Protein AF-A0A2J6X3W1-F1 (afdb_monomer_lite)

pLDDT: mean 94.24, std 6.62, range [60.34, 98.75]

Structure (mmCIF, N/CA/C/O backbone):
data_AF-A0A2J6X3W1-F1
#
_entry.id   AF-A0A2J6X3W1-F1
#
loop_
_atom_site.group_PDB
_atom_site.id
_atom_site.type_symbol
_atom_site.label_atom_id
_atom_site.label_alt_id
_atom_site.label_comp_id
_atom_site.label_asym_id
_atom_site.label_entity_id
_atom_site.label_seq_id
_atom_site.pdbx_PDB_ins_code
_atom_site.Cartn_x
_atom_site.Cartn_y
_atom_site.Cartn_z
_atom_site.occupancy
_atom_site.B_iso_or_equiv
_atom_site.auth_seq_id
_atom_site.auth_comp_id
_atom_site.auth_asym_id
_atom_site.auth_atom_id
_atom_site.pdbx_PDB_model_num
ATOM 1 N N . MET A 1 1 ? -9.589 5.765 16.238 1.00 87.19 1 MET A N 1
ATOM 2 C CA . MET A 1 1 ? -8.934 4.677 15.505 1.00 87.19 1 MET A CA 1
ATOM 3 C C . MET A 1 1 ? -8.425 5.234 14.204 1.00 87.19 1 MET A C 1
ATOM 5 O O . MET A 1 1 ? -9.210 5.425 13.286 1.00 87.19 1 MET A O 1
ATOM 9 N N . THR A 1 2 ? -7.133 5.531 14.174 1.00 95.38 2 THR A N 1
ATOM 10 C CA . THR A 1 2 ? -6.419 5.861 12.946 1.00 95.38 2 THR A CA 1
ATOM 11 C C . THR A 1 2 ? -5.649 4.638 12.467 1.00 95.38 2 THR A C 1
ATOM 13 O O . THR A 1 2 ? -4.970 3.983 13.264 1.00 95.38 2 THR A O 1
ATOM 16 N N . VAL A 1 3 ? -5.762 4.311 11.183 1.00 97.31 3 VAL A N 1
ATOM 17 C CA . VAL A 1 3 ? -5.059 3.187 10.564 1.00 97.31 3 VAL A CA 1
ATOM 18 C C . VAL A 1 3 ? -4.242 3.679 9.381 1.00 97.31 3 VAL A C 1
ATOM 20 O O . VAL A 1 3 ? -4.774 4.233 8.420 1.00 97.31 3 VAL A O 1
ATOM 23 N N . VAL A 1 4 ? -2.935 3.438 9.435 1.00 98.44 4 VAL A N 1
ATOM 24 C CA . VAL A 1 4 ? -1.996 3.798 8.370 1.00 98.44 4 VAL A CA 1
ATOM 25 C C . VAL A 1 4 ? -1.520 2.550 7.638 1.00 98.44 4 VAL A C 1
ATOM 27 O O . VAL A 1 4 ? -1.113 1.563 8.252 1.00 98.44 4 VAL A O 1
ATOM 30 N N . LEU A 1 5 ? -1.519 2.600 6.309 1.00 98.69 5 LEU A N 1
ATOM 31 C CA . LEU A 1 5 ? -0.899 1.572 5.478 1.00 98.69 5 LEU A CA 1
ATOM 32 C C . LEU A 1 5 ? 0.605 1.841 5.348 1.00 98.69 5 LEU A C 1
ATOM 34 O O . LEU A 1 5 ? 1.013 2.915 4.916 1.00 98.69 5 LEU A O 1
ATOM 38 N N . ALA A 1 6 ? 1.427 0.842 5.652 1.00 98.75 6 ALA A N 1
ATOM 39 C CA . ALA A 1 6 ? 2.849 0.804 5.338 1.00 98.75 6 ALA A CA 1
ATOM 40 C C . ALA A 1 6 ? 3.082 -0.210 4.211 1.00 98.75 6 ALA A C 1
ATOM 42 O O . ALA A 1 6 ? 2.959 -1.418 4.427 1.00 98.75 6 ALA A O 1
ATOM 43 N N . ALA A 1 7 ? 3.435 0.259 3.017 1.00 98.62 7 ALA A N 1
ATOM 44 C CA . ALA A 1 7 ? 3.563 -0.597 1.845 1.00 98.62 7 ALA A CA 1
ATOM 45 C C . ALA A 1 7 ? 4.948 -0.559 1.206 1.00 98.62 7 ALA A C 1
ATOM 47 O O . ALA A 1 7 ? 5.603 0.481 1.148 1.00 98.62 7 ALA A O 1
ATOM 48 N N . THR A 1 8 ? 5.386 -1.704 0.681 1.00 98.25 8 THR A N 1
ATOM 49 C CA . THR A 1 8 ? 6.498 -1.752 -0.275 1.00 98.25 8 THR A CA 1
ATOM 50 C C . THR A 1 8 ? 5.953 -1.774 -1.698 1.00 98.25 8 THR A C 1
ATOM 52 O O . THR A 1 8 ? 4.869 -2.308 -1.945 1.00 98.25 8 THR A O 1
ATOM 55 N N . HIS A 1 9 ? 6.696 -1.206 -2.646 1.00 97.12 9 HIS A N 1
ATOM 56 C CA . HIS A 1 9 ? 6.374 -1.340 -4.062 1.00 97.12 9 HIS A CA 1
ATOM 57 C C . HIS A 1 9 ? 7.628 -1.562 -4.914 1.00 97.12 9 HIS A C 1
ATOM 59 O O . HIS A 1 9 ? 8.551 -0.741 -4.928 1.00 97.12 9 HIS A O 1
ATOM 65 N N . HIS A 1 10 ? 7.625 -2.664 -5.663 1.00 95.25 10 HIS A N 1
ATOM 66 C CA . HIS A 1 10 ? 8.624 -3.017 -6.665 1.00 95.25 10 HIS A CA 1
ATOM 67 C C . HIS A 1 10 ? 7.913 -3.512 -7.926 1.00 95.25 10 HIS A C 1
ATOM 69 O O . HIS A 1 10 ? 7.351 -4.604 -7.926 1.00 95.25 10 HIS A O 1
ATOM 75 N N . ASP A 1 11 ? 7.942 -2.715 -8.990 1.00 95.25 11 ASP A N 1
ATOM 76 C CA . ASP A 1 11 ? 7.338 -3.068 -10.280 1.00 95.25 11 ASP A CA 1
ATOM 77 C C . ASP A 1 11 ? 8.146 -2.438 -11.423 1.00 95.25 11 ASP A C 1
ATOM 79 O O . ASP A 1 11 ? 7.768 -1.391 -11.956 1.00 95.25 11 ASP A O 1
ATOM 83 N N . PRO A 1 12 ? 9.317 -3.006 -11.762 1.00 95.62 12 PRO A N 1
ATOM 84 C CA . PRO A 1 12 ? 10.189 -2.439 -12.788 1.00 95.62 12 PRO A CA 1
ATOM 85 C C . PRO A 1 12 ? 9.568 -2.463 -14.187 1.00 95.62 12 PRO A C 1
ATOM 87 O O . PRO A 1 12 ? 9.877 -1.603 -15.005 1.00 95.62 12 PRO A O 1
ATOM 90 N N . ASP A 1 13 ? 8.660 -3.407 -14.438 1.00 95.88 13 ASP A N 1
ATOM 91 C CA . ASP A 1 13 ? 7.988 -3.577 -15.727 1.00 95.88 13 ASP A CA 1
ATOM 92 C C . ASP A 1 13 ? 6.690 -2.750 -15.843 1.00 95.88 13 ASP A C 1
ATOM 94 O O . ASP A 1 13 ? 6.048 -2.768 -16.892 1.00 95.88 13 ASP A O 1
ATOM 98 N N . GLY A 1 14 ? 6.248 -2.081 -14.771 1.00 95.50 14 GLY A N 1
ATOM 99 C CA . GLY A 1 14 ? 5.008 -1.295 -14.762 1.00 95.50 14 GLY A CA 1
ATOM 100 C C . GLY A 1 14 ? 3.732 -2.130 -14.931 1.00 95.50 14 GLY A C 1
ATOM 101 O O . GLY A 1 14 ? 2.691 -1.602 -15.328 1.00 95.50 14 GLY A O 1
ATOM 102 N N . ARG A 1 15 ? 3.781 -3.439 -14.651 1.00 94.81 15 ARG A N 1
ATOM 103 C CA . ARG A 1 15 ? 2.643 -4.360 -14.847 1.00 94.81 15 ARG A CA 1
ATOM 104 C C . ARG A 1 15 ? 1.478 -4.040 -13.920 1.00 94.81 15 ARG A C 1
ATOM 106 O O . ARG A 1 15 ? 0.328 -4.320 -14.259 1.00 94.81 15 ARG A O 1
ATOM 113 N N . LEU A 1 16 ? 1.778 -3.480 -12.755 1.00 94.62 16 LEU A N 1
ATOM 114 C CA . LEU A 1 16 ? 0.810 -3.146 -11.726 1.00 94.62 16 LEU A CA 1
ATOM 115 C C . LEU A 1 16 ? 0.189 -1.760 -11.928 1.00 94.62 16 LEU A C 1
ATOM 117 O O . LEU A 1 16 ? -0.872 -1.478 -11.369 1.00 94.62 16 LEU A O 1
ATOM 121 N N . TYR A 1 17 ? 0.822 -0.904 -12.735 1.00 96.62 17 TYR A N 1
ATOM 122 C CA . TYR A 1 17 ? 0.410 0.484 -12.941 1.00 96.62 17 TYR A CA 1
ATOM 123 C C . TYR A 1 17 ? -1.081 0.641 -13.301 1.00 96.62 17 TYR A C 1
ATOM 125 O O . TYR A 1 17 ? -1.758 1.436 -12.643 1.00 96.62 17 TYR A O 1
ATOM 133 N N . PRO A 1 18 ? -1.663 -0.133 -14.246 1.00 96.62 18 PRO A N 1
ATOM 134 C CA . PRO A 1 18 ? -3.078 0.018 -14.590 1.00 96.62 18 PRO A CA 1
ATOM 135 C C . PRO A 1 18 ? -4.032 -0.320 -13.437 1.00 96.62 18 PRO A C 1
ATOM 137 O O . PRO A 1 18 ? -5.089 0.297 -13.315 1.00 96.62 18 PRO A O 1
ATOM 140 N N . GLN A 1 19 ? -3.686 -1.310 -12.605 1.00 95.94 19 GLN A N 1
ATOM 141 C CA . GLN A 1 19 ? -4.469 -1.655 -11.417 1.00 95.94 19 GLN A CA 1
ATOM 142 C C . GLN A 1 19 ? -4.319 -0.575 -10.351 1.00 95.94 19 GLN A C 1
ATOM 144 O O . GLN A 1 19 ? -5.321 -0.114 -9.813 1.00 95.94 19 GLN A O 1
ATOM 149 N N . MET A 1 20 ? -3.088 -0.128 -10.098 1.00 96.50 20 MET A N 1
ATOM 150 C CA . MET A 1 20 ? -2.800 0.927 -9.135 1.00 96.50 20 MET A CA 1
ATOM 151 C C . MET A 1 20 ? -3.620 2.180 -9.445 1.00 96.50 20 MET A C 1
ATOM 153 O O . MET A 1 20 ? -4.422 2.584 -8.616 1.00 96.50 20 MET A O 1
ATOM 157 N N . VAL A 1 21 ? -3.521 2.749 -10.649 1.00 97.00 21 VAL A N 1
ATOM 158 C CA . VAL A 1 21 ? -4.252 3.984 -10.997 1.00 97.00 21 VAL A CA 1
ATOM 159 C C . VAL A 1 21 ? -5.769 3.831 -10.831 1.00 97.00 21 VAL A C 1
ATOM 161 O O . VAL A 1 21 ? -6.436 4.770 -10.400 1.00 97.00 21 VAL A O 1
ATOM 164 N N . ARG A 1 22 ? -6.317 2.652 -11.151 1.00 96.81 22 ARG A N 1
ATOM 165 C CA . ARG A 1 22 ? -7.753 2.368 -11.033 1.00 96.81 22 ARG A CA 1
ATOM 166 C C . ARG A 1 22 ? -8.211 2.224 -9.579 1.00 96.81 22 ARG A C 1
ATOM 168 O O . ARG A 1 22 ? -9.272 2.733 -9.239 1.00 96.81 22 ARG A O 1
ATOM 175 N N . VAL A 1 23 ? -7.454 1.503 -8.753 1.00 97.75 23 VAL A N 1
ATOM 176 C CA . VAL A 1 23 ? -7.902 1.034 -7.427 1.00 97.75 23 VAL A CA 1
ATOM 177 C C . VAL A 1 23 ? -7.416 1.937 -6.293 1.00 97.75 23 VAL A C 1
ATOM 179 O O . VAL A 1 23 ? -8.073 2.038 -5.260 1.00 97.75 23 VAL A O 1
ATOM 182 N N . PHE A 1 24 ? -6.291 2.632 -6.468 1.00 96.88 24 PHE A N 1
ATOM 183 C CA . PHE A 1 24 ? -5.681 3.447 -5.416 1.00 96.88 24 PHE A CA 1
ATOM 184 C C . PHE A 1 24 ? -6.617 4.519 -4.820 1.00 96.88 24 PHE A C 1
ATOM 186 O O . PHE A 1 24 ? -6.605 4.665 -3.600 1.00 96.88 24 PHE A O 1
ATOM 193 N N . PRO A 1 25 ? -7.484 5.214 -5.588 1.00 95.38 25 PRO A N 1
ATOM 194 C CA . PRO A 1 25 ? -8.455 6.141 -4.998 1.00 95.38 25 PRO A CA 1
ATOM 195 C C . PRO A 1 25 ? -9.423 5.470 -4.015 1.00 95.38 25 PRO A C 1
ATOM 197 O O . PRO A 1 25 ? -9.778 6.059 -2.999 1.00 95.38 25 PRO A O 1
ATOM 200 N N . THR A 1 26 ? -9.835 4.230 -4.291 1.00 94.75 26 THR A N 1
ATOM 201 C CA . THR A 1 26 ? -10.654 3.427 -3.373 1.00 94.75 26 THR A CA 1
ATOM 202 C C . THR A 1 26 ? -9.825 2.959 -2.182 1.00 94.75 26 THR A C 1
ATOM 204 O O . THR A 1 26 ? -10.288 3.038 -1.051 1.00 94.75 26 THR A O 1
ATOM 207 N N . LEU A 1 27 ? -8.574 2.546 -2.410 1.00 97.38 27 LEU A N 1
ATOM 208 C CA . LEU A 1 27 ? -7.646 2.173 -1.339 1.00 97.38 27 LEU A CA 1
ATOM 209 C C . LEU A 1 27 ? -7.473 3.303 -0.310 1.00 97.38 27 LEU A C 1
ATOM 211 O O . LEU A 1 27 ? -7.493 3.039 0.888 1.00 97.38 27 LEU A O 1
ATOM 215 N N . GLN A 1 28 ? -7.356 4.556 -0.761 1.00 97.00 28 GLN A N 1
ATOM 216 C CA . GLN A 1 28 ? -7.216 5.727 0.115 1.00 97.00 28 GLN A CA 1
ATOM 217 C C . GLN A 1 28 ? -8.408 5.942 1.054 1.00 97.00 28 GLN A C 1
ATOM 219 O O . GLN A 1 28 ? -8.248 6.578 2.086 1.00 97.00 28 GLN A O 1
ATOM 224 N N . GLN A 1 29 ? -9.587 5.402 0.742 1.00 96.25 29 GLN A N 1
ATOM 225 C CA . GLN A 1 29 ? -10.766 5.536 1.605 1.00 96.25 29 GLN A CA 1
ATOM 226 C C . GLN A 1 29 ? -10.690 4.647 2.854 1.00 96.25 29 GLN A C 1
ATOM 228 O O . GLN A 1 29 ? -11.438 4.870 3.801 1.00 96.25 29 GLN A O 1
ATOM 233 N N . TYR A 1 30 ? -9.803 3.646 2.862 1.00 97.69 30 TYR A N 1
ATOM 234 C CA . TYR A 1 30 ? -9.655 2.696 3.967 1.00 97.69 30 TYR A CA 1
ATOM 235 C C . TYR A 1 30 ? -8.622 3.107 5.016 1.00 97.69 30 TYR A C 1
ATOM 237 O O . TYR A 1 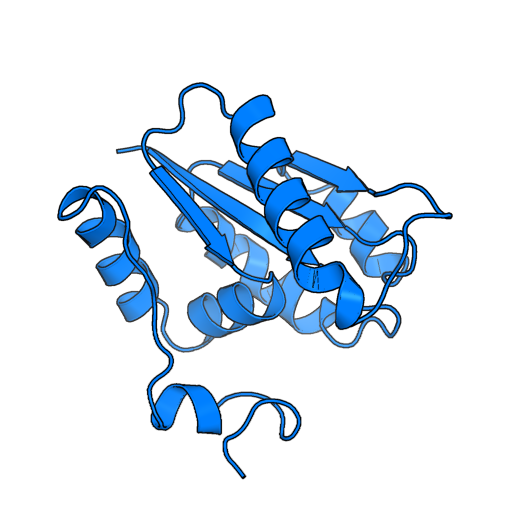30 ? -8.599 2.521 6.096 1.00 97.69 30 TYR A O 1
ATOM 245 N N . PHE A 1 31 ? -7.750 4.064 4.701 1.00 98.06 31 PHE A N 1
ATOM 246 C CA . PHE A 1 31 ? -6.609 4.410 5.541 1.00 98.06 31 PHE A CA 1
ATOM 247 C C . PHE A 1 31 ? -6.548 5.913 5.775 1.00 98.06 31 PHE A C 1
ATOM 249 O O . PHE A 1 31 ? -6.668 6.699 4.839 1.00 98.06 31 PHE A O 1
ATOM 256 N N . ASP A 1 32 ? -6.256 6.310 7.009 1.00 97.81 32 ASP A N 1
ATOM 257 C CA . ASP A 1 32 ? -6.023 7.712 7.377 1.00 97.81 32 ASP A CA 1
ATOM 258 C C . ASP A 1 32 ? -4.690 8.245 6.826 1.00 97.81 32 ASP A C 1
ATOM 260 O O . ASP A 1 32 ? -4.443 9.450 6.795 1.00 97.81 32 ASP A O 1
ATOM 264 N N . GLY A 1 33 ? -3.809 7.342 6.390 1.00 98.19 33 GLY A N 1
ATOM 265 C CA . GLY A 1 33 ? -2.550 7.666 5.741 1.00 98.19 33 GLY A CA 1
ATOM 266 C C . GLY A 1 33 ? -1.950 6.458 5.035 1.00 98.19 33 GLY A C 1
ATOM 267 O O . GLY A 1 33 ? -2.152 5.311 5.433 1.00 98.19 33 GLY A O 1
ATOM 268 N N . ILE A 1 34 ? -1.182 6.711 3.978 1.00 98.75 34 ILE A N 1
ATOM 269 C CA . ILE A 1 34 ? -0.456 5.671 3.248 1.00 98.75 34 ILE A CA 1
ATOM 270 C C . ILE A 1 34 ? 1.010 6.081 3.150 1.00 98.75 34 ILE A C 1
ATOM 272 O O . ILE A 1 34 ? 1.329 7.139 2.611 1.00 98.75 34 ILE A O 1
ATOM 276 N N . ALA A 1 35 ? 1.902 5.228 3.644 1.00 98.75 35 ALA A N 1
ATOM 277 C CA . ALA A 1 35 ? 3.340 5.308 3.446 1.00 98.75 35 ALA A CA 1
ATOM 278 C C . ALA A 1 35 ? 3.797 4.241 2.455 1.00 98.75 35 ALA A C 1
ATOM 280 O O . ALA A 1 35 ? 3.469 3.063 2.604 1.00 98.75 35 ALA A O 1
ATOM 281 N N . ILE A 1 36 ? 4.584 4.644 1.458 1.00 98.62 36 ILE A N 1
ATOM 282 C CA . ILE A 1 36 ? 5.079 3.746 0.413 1.00 98.62 36 ILE A CA 1
ATOM 283 C C . ILE A 1 36 ? 6.594 3.841 0.349 1.00 98.62 36 ILE A C 1
ATOM 285 O O . ILE A 1 36 ? 7.148 4.897 0.043 1.00 98.62 36 ILE A O 1
ATOM 289 N N . LEU A 1 37 ? 7.256 2.709 0.574 1.00 98.62 37 LEU A N 1
ATOM 290 C CA . LEU A 1 37 ? 8.656 2.526 0.234 1.00 98.62 37 LEU A CA 1
ATOM 291 C C . LEU A 1 37 ? 8.772 1.978 -1.189 1.00 98.62 37 LEU A C 1
ATOM 293 O O . LEU A 1 37 ? 8.471 0.811 -1.457 1.00 98.62 37 LEU A O 1
ATOM 297 N N . LEU A 1 38 ? 9.236 2.831 -2.093 1.00 98.19 38 LEU A N 1
ATOM 298 C CA . LEU A 1 38 ? 9.367 2.550 -3.512 1.00 98.19 38 LEU A CA 1
ATOM 299 C C . LEU A 1 38 ? 10.800 2.129 -3.849 1.00 98.19 38 LEU A C 1
ATOM 301 O O . LEU A 1 38 ? 11.758 2.836 -3.522 1.00 98.19 38 LEU A O 1
ATOM 305 N N . THR A 1 39 ? 10.966 0.990 -4.526 1.00 96.94 39 THR A N 1
ATOM 306 C CA . THR A 1 39 ? 12.286 0.618 -5.059 1.00 96.94 39 THR A CA 1
ATOM 307 C C . THR A 1 39 ? 12.707 1.574 -6.180 1.00 96.94 39 THR A C 1
ATOM 309 O O . THR A 1 39 ? 11.850 1.967 -6.976 1.00 96.94 39 THR A O 1
ATOM 312 N N . PRO A 1 40 ? 14.006 1.899 -6.317 1.00 95.31 40 PRO A N 1
ATOM 313 C CA . PRO A 1 40 ? 14.481 2.866 -7.315 1.00 95.31 40 PRO A CA 1
ATOM 314 C C . PRO A 1 40 ? 14.258 2.412 -8.763 1.00 95.31 40 PRO A C 1
ATOM 316 O O . PRO A 1 40 ? 14.282 3.228 -9.679 1.00 95.31 40 PRO A O 1
ATOM 319 N N . THR A 1 41 ? 14.056 1.110 -8.980 1.00 96.44 41 THR A N 1
ATOM 320 C CA . THR A 1 41 ? 13.899 0.513 -10.309 1.00 96.44 41 THR A CA 1
ATOM 321 C C . THR A 1 41 ? 12.446 0.365 -10.744 1.00 96.44 41 THR A C 1
ATOM 323 O O . THR A 1 41 ? 12.227 -0.171 -11.820 1.00 96.44 41 THR A O 1
ATOM 326 N N . SER A 1 42 ? 11.455 0.756 -9.932 1.00 96.69 42 SER A N 1
ATOM 327 C CA . SER A 1 42 ? 10.044 0.700 -10.349 1.00 96.69 42 SER A CA 1
ATOM 328 C C . SER A 1 42 ? 9.793 1.604 -11.561 1.00 96.69 42 SER A C 1
ATOM 330 O O . SER A 1 42 ? 10.454 2.634 -11.699 1.00 96.69 42 SER A O 1
ATOM 332 N N . ALA A 1 43 ? 8.836 1.246 -12.417 1.00 97.38 43 ALA A N 1
ATOM 333 C CA . ALA A 1 43 ? 8.548 1.969 -13.656 1.00 97.38 43 ALA A CA 1
ATOM 334 C C . ALA A 1 43 ? 8.313 3.473 -13.430 1.00 97.38 43 ALA A C 1
ATOM 336 O O . ALA A 1 43 ? 7.658 3.880 -12.463 1.00 97.38 43 ALA A O 1
ATOM 337 N N . THR A 1 44 ? 8.847 4.304 -14.329 1.00 96.56 44 THR A N 1
ATOM 338 C CA . THR A 1 44 ? 8.841 5.770 -14.205 1.00 96.56 44 THR A CA 1
ATOM 339 C C . THR A 1 44 ? 7.426 6.338 -14.105 1.00 96.56 44 THR A C 1
ATOM 341 O O . THR A 1 44 ? 7.198 7.284 -13.351 1.00 96.56 44 THR A O 1
ATOM 344 N N . GLU A 1 45 ? 6.461 5.740 -14.799 1.00 96.94 45 GLU A N 1
ATOM 345 C CA . GLU A 1 45 ? 5.047 6.112 -14.758 1.00 96.94 45 GLU A CA 1
ATOM 346 C C . GLU A 1 45 ? 4.468 5.945 -13.351 1.00 96.94 45 GLU A C 1
ATOM 348 O O . GLU A 1 45 ? 3.790 6.846 -12.850 1.00 96.94 45 GLU A O 1
ATOM 353 N N . THR A 1 46 ? 4.791 4.836 -12.678 1.00 96.56 46 THR A N 1
ATOM 354 C CA . THR A 1 46 ? 4.394 4.597 -11.287 1.00 96.56 46 THR A CA 1
ATOM 355 C C . THR A 1 46 ? 5.055 5.598 -10.347 1.00 96.56 46 THR A C 1
ATOM 357 O O . THR A 1 46 ? 4.366 6.182 -9.511 1.00 96.56 46 THR A O 1
ATOM 360 N N . GLN A 1 47 ? 6.361 5.858 -10.506 1.00 96.75 47 GLN A N 1
ATOM 361 C CA . GLN A 1 47 ? 7.062 6.855 -9.684 1.00 96.75 47 GLN A CA 1
ATOM 362 C C . GLN A 1 47 ? 6.409 8.239 -9.818 1.00 96.75 47 GLN A C 1
ATOM 364 O O . GLN A 1 47 ? 6.100 8.891 -8.822 1.00 96.75 47 GLN A O 1
ATOM 369 N N . ALA A 1 48 ? 6.153 8.671 -11.056 1.00 97.38 48 ALA A N 1
ATOM 370 C CA . ALA A 1 48 ? 5.582 9.977 -11.353 1.00 97.38 48 ALA A CA 1
ATOM 371 C C . ALA A 1 48 ? 4.120 10.104 -10.901 1.00 97.38 48 ALA A C 1
ATOM 373 O O . ALA A 1 48 ? 3.672 11.208 -10.590 1.00 97.38 48 ALA A O 1
ATOM 374 N N . TRP A 1 49 ? 3.360 9.008 -10.902 1.00 97.62 49 TRP A N 1
ATOM 375 C CA . TRP A 1 49 ? 1.993 8.999 -10.390 1.00 97.62 49 TRP A CA 1
ATOM 376 C C . TRP A 1 49 ? 1.985 9.108 -8.864 1.00 97.62 49 TRP A C 1
ATOM 378 O O . TRP A 1 49 ? 1.396 10.049 -8.343 1.00 97.62 49 TRP A O 1
ATOM 388 N N . LEU A 1 50 ? 2.733 8.244 -8.164 1.00 96.94 50 LEU A N 1
ATOM 389 C CA . LEU A 1 50 ? 2.800 8.244 -6.696 1.00 96.94 50 LEU A CA 1
ATOM 390 C C . LEU A 1 50 ? 3.355 9.554 -6.129 1.00 96.94 50 LEU A C 1
ATOM 392 O O . LEU A 1 50 ? 2.893 10.011 -5.091 1.00 96.94 50 LEU A O 1
ATOM 396 N N . ALA A 1 51 ? 4.308 10.190 -6.817 1.00 96.81 51 ALA A N 1
ATOM 397 C CA . ALA A 1 51 ? 4.857 11.485 -6.406 1.00 96.81 51 ALA A CA 1
ATOM 398 C C . ALA A 1 51 ? 3.828 12.633 -6.443 1.00 96.81 51 ALA A C 1
ATOM 400 O O . ALA A 1 51 ? 4.074 13.689 -5.866 1.00 96.81 51 ALA A O 1
ATOM 401 N N . ARG A 1 52 ? 2.701 12.450 -7.143 1.00 96.62 52 ARG A N 1
ATOM 402 C CA . ARG A 1 52 ? 1.587 13.411 -7.206 1.00 96.62 52 ARG A CA 1
ATOM 403 C C . ARG A 1 52 ? 0.405 13.005 -6.325 1.00 96.62 52 ARG A C 1
ATOM 405 O O . ARG A 1 52 ? -0.554 13.766 -6.234 1.00 96.62 52 ARG A O 1
ATOM 412 N N . SER A 1 53 ? 0.446 11.819 -5.725 1.00 95.50 53 SER A N 1
ATOM 413 C CA . SER A 1 53 ? -0.597 11.312 -4.839 1.00 95.50 53 SER A CA 1
ATOM 414 C C . SER A 1 53 ? -0.412 11.848 -3.420 1.00 95.50 53 SER A C 1
ATOM 416 O O . SER A 1 53 ? 0.704 12.131 -2.989 1.00 95.50 53 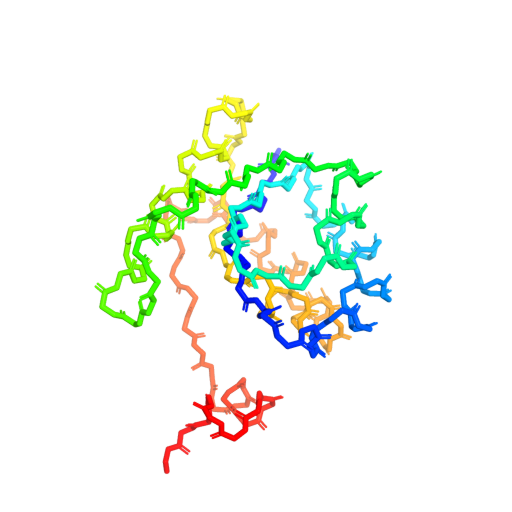SER A O 1
ATOM 418 N N . GLU A 1 54 ? -1.503 11.929 -2.661 1.00 95.69 54 GLU A N 1
ATOM 419 C CA . GLU A 1 54 ? -1.470 12.280 -1.236 1.00 95.69 54 GLU A CA 1
ATOM 420 C C . GLU A 1 54 ? -1.009 11.079 -0.397 1.00 95.69 54 GLU A C 1
ATOM 422 O O . GLU A 1 54 ? -1.802 10.385 0.241 1.00 95.69 54 GLU A O 1
ATOM 427 N N . VAL A 1 55 ? 0.292 10.788 -0.465 1.00 97.62 55 VAL A N 1
ATOM 428 C CA . VAL A 1 55 ? 0.944 9.669 0.228 1.00 97.62 55 VAL A CA 1
ATOM 429 C C . VAL A 1 55 ? 2.301 10.096 0.784 1.00 97.62 55 VAL A C 1
ATOM 431 O O . 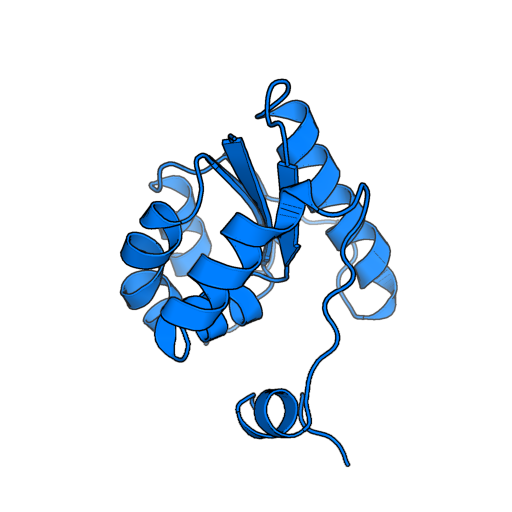VAL A 1 55 ? 2.974 10.973 0.241 1.00 97.62 55 VAL A O 1
ATOM 434 N N . ALA A 1 56 ? 2.758 9.420 1.832 1.00 97.94 56 ALA A N 1
ATOM 435 C CA . ALA A 1 56 ? 4.134 9.516 2.297 1.00 97.94 56 ALA A CA 1
ATOM 436 C C . ALA A 1 56 ? 5.033 8.619 1.432 1.00 97.94 56 ALA A C 1
ATOM 438 O O . ALA A 1 56 ? 5.251 7.443 1.732 1.00 97.94 56 ALA A O 1
ATOM 439 N N . LEU A 1 57 ? 5.528 9.164 0.322 1.00 98.25 57 LEU A N 1
ATOM 440 C CA . LEU A 1 57 ? 6.400 8.438 -0.597 1.00 98.25 57 LEU A CA 1
ATOM 441 C C . LEU A 1 57 ? 7.871 8.541 -0.175 1.00 98.25 57 LEU A C 1
ATOM 443 O O . LEU A 1 57 ? 8.431 9.634 -0.107 1.00 98.25 57 LEU A O 1
ATOM 447 N N . HIS A 1 58 ? 8.529 7.398 0.011 1.00 98.12 58 HIS A N 1
ATOM 448 C CA . HIS A 1 58 ? 9.982 7.316 0.106 1.00 98.12 58 HIS A CA 1
ATOM 449 C C . HIS A 1 58 ? 10.530 6.474 -1.046 1.00 98.12 58 HIS A C 1
ATOM 451 O O . HIS A 1 58 ? 10.281 5.273 -1.121 1.00 98.12 58 HIS A O 1
ATOM 457 N N . VAL A 1 59 ? 11.294 7.099 -1.942 1.00 97.75 59 VAL A N 1
ATOM 458 C CA . VAL A 1 59 ? 12.045 6.379 -2.977 1.00 97.75 59 VAL A CA 1
ATOM 459 C C . VAL A 1 59 ? 13.407 6.017 -2.408 1.00 97.75 59 VAL A C 1
ATOM 461 O O . VAL A 1 59 ? 14.156 6.891 -1.970 1.00 97.75 59 VAL A O 1
ATOM 464 N N . ALA A 1 60 ? 13.718 4.726 -2.386 1.00 97.19 60 ALA A N 1
ATOM 465 C CA . ALA A 1 60 ? 14.993 4.258 -1.870 1.00 97.19 60 ALA A CA 1
ATOM 466 C C . ALA A 1 60 ? 16.171 4.675 -2.780 1.00 97.19 60 ALA A C 1
ATOM 468 O O . ALA A 1 60 ? 15.978 4.872 -3.982 1.00 97.19 60 ALA A O 1
ATOM 469 N N . PRO A 1 61 ? 17.398 4.768 -2.234 1.00 96.81 61 PRO A N 1
ATOM 470 C CA . PRO A 1 61 ? 18.606 5.043 -3.012 1.00 96.81 61 PRO A CA 1
ATOM 471 C C . PRO A 1 61 ? 18.807 4.067 -4.176 1.00 96.81 61 PRO A C 1
ATOM 473 O O . PRO A 1 61 ? 18.450 2.894 -4.072 1.00 96.81 61 PRO A O 1
ATOM 476 N N . SER A 1 62 ? 19.423 4.529 -5.268 1.00 95.31 62 SER A N 1
ATOM 477 C CA . SER A 1 62 ? 19.659 3.722 -6.477 1.00 95.31 62 SER A CA 1
ATOM 478 C C . SER A 1 62 ? 20.559 2.501 -6.253 1.00 95.31 62 SER A C 1
ATOM 480 O O . SER A 1 62 ? 20.475 1.538 -7.011 1.00 95.31 62 SER A O 1
ATOM 482 N N . ASP A 1 63 ? 21.386 2.518 -5.208 1.00 94.88 63 ASP A N 1
ATOM 483 C CA . ASP A 1 63 ? 22.271 1.428 -4.789 1.00 94.88 63 ASP A CA 1
ATOM 484 C C . ASP A 1 63 ? 21.631 0.488 -3.747 1.00 94.88 63 ASP A C 1
ATOM 486 O O . ASP A 1 63 ? 22.267 -0.463 -3.277 1.00 94.88 63 ASP A O 1
ATOM 490 N N . ALA A 1 64 ? 20.365 0.717 -3.379 1.00 95.31 64 ALA A N 1
ATOM 491 C CA . ALA A 1 64 ? 19.652 -0.146 -2.451 1.00 95.31 64 ALA A CA 1
ATOM 492 C C . ALA A 1 64 ? 19.522 -1.571 -3.028 1.00 95.31 64 ALA A C 1
ATOM 494 O O . ALA A 1 64 ? 19.108 -1.748 -4.174 1.00 95.31 64 ALA A O 1
ATOM 495 N N . PRO A 1 65 ? 19.824 -2.624 -2.244 1.00 94.62 65 PRO A N 1
ATOM 496 C CA . PRO A 1 65 ? 19.799 -3.988 -2.742 1.00 94.62 65 PRO A CA 1
ATOM 497 C C . PRO A 1 65 ? 18.363 -4.479 -2.935 1.00 94.62 65 PRO A C 1
ATOM 499 O O . PRO A 1 65 ? 17.520 -4.397 -2.035 1.00 94.62 65 PRO A O 1
ATOM 502 N N . ILE A 1 66 ? 18.108 -5.053 -4.106 1.00 92.56 66 ILE A N 1
ATOM 503 C CA . ILE A 1 66 ? 16.805 -5.568 -4.530 1.00 92.56 66 ILE A CA 1
ATOM 504 C C . ILE A 1 66 ? 16.861 -7.097 -4.607 1.00 92.56 66 ILE A C 1
ATOM 506 O O . ILE A 1 66 ? 17.911 -7.694 -4.842 1.00 92.56 66 ILE A O 1
ATOM 510 N N . GLY A 1 67 ? 15.718 -7.744 -4.384 1.00 88.31 67 GLY A N 1
ATOM 511 C CA . GLY A 1 67 ? 15.549 -9.188 -4.523 1.00 88.31 67 GLY A CA 1
ATOM 512 C C . GLY A 1 67 ? 15.075 -9.866 -3.241 1.00 88.31 67 GLY A C 1
ATOM 513 O O . GLY A 1 67 ? 15.097 -9.292 -2.152 1.00 88.31 67 GLY A O 1
ATOM 514 N N . HIS A 1 68 ? 14.660 -11.129 -3.373 1.00 87.06 68 HIS A N 1
ATOM 515 C CA . HIS A 1 68 ? 13.980 -11.879 -2.309 1.00 87.06 68 HIS A CA 1
ATOM 516 C C . HIS A 1 68 ? 14.786 -11.973 -0.997 1.00 87.06 68 HIS A C 1
ATOM 518 O O . HIS A 1 68 ? 14.212 -11.985 0.089 1.00 87.06 68 HIS A O 1
ATOM 524 N N . ARG A 1 69 ? 16.125 -11.973 -1.072 1.00 93.56 69 ARG A N 1
ATOM 525 C CA . ARG A 1 69 ? 17.013 -12.002 0.108 1.00 93.56 69 ARG A CA 1
ATOM 526 C C . ARG A 1 69 ? 16.946 -10.729 0.955 1.00 93.56 69 ARG A C 1
ATOM 528 O O . ARG A 1 69 ? 17.377 -10.739 2.104 1.00 93.56 69 ARG A O 1
ATOM 535 N N . HIS A 1 70 ? 16.410 -9.644 0.404 1.00 94.69 70 HIS A N 1
ATOM 536 C CA . HIS A 1 70 ? 16.348 -8.337 1.051 1.00 94.69 70 HIS A CA 1
ATOM 537 C C . HIS A 1 70 ? 14.927 -7.931 1.456 1.00 94.69 70 HIS A C 1
ATOM 539 O O . HIS A 1 70 ? 14.760 -6.834 1.979 1.00 94.69 70 HIS A O 1
ATOM 545 N N . LEU A 1 71 ? 13.915 -8.796 1.296 1.00 92.44 71 LEU A N 1
ATOM 546 C CA . LEU A 1 71 ? 12.512 -8.470 1.613 1.00 92.44 71 LEU A CA 1
ATOM 547 C C . LEU A 1 71 ? 12.336 -7.933 3.037 1.00 92.44 71 LEU A C 1
ATOM 549 O O . LEU A 1 71 ? 11.664 -6.928 3.238 1.00 92.44 71 LEU A O 1
ATOM 553 N N . GLY A 1 72 ? 13.024 -8.522 4.021 1.00 95.19 72 GLY A N 1
ATOM 554 C CA . GLY A 1 72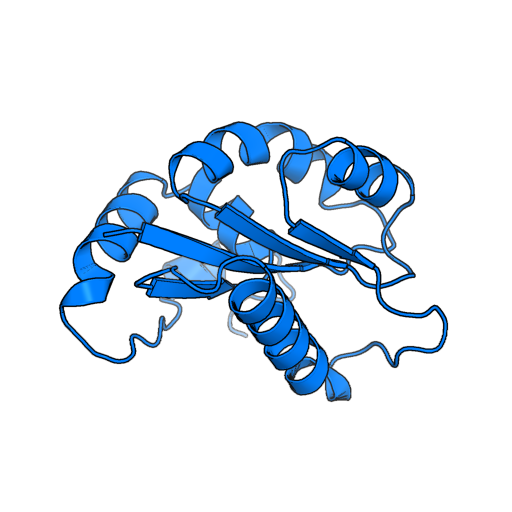 ? 12.978 -8.031 5.401 1.00 95.19 72 GLY A CA 1
ATOM 555 C C . GLY A 1 72 ? 13.506 -6.599 5.571 1.00 95.19 72 GLY A C 1
ATOM 556 O O . GLY A 1 72 ? 13.038 -5.881 6.451 1.00 95.19 72 GLY A O 1
ATOM 557 N N . ARG A 1 73 ? 14.457 -6.154 4.733 1.00 96.19 73 ARG A N 1
ATOM 558 C CA . ARG A 1 73 ? 14.948 -4.764 4.726 1.00 96.19 73 ARG A CA 1
ATOM 559 C C . ARG A 1 73 ? 13.865 -3.815 4.225 1.00 96.19 73 ARG A C 1
ATOM 561 O O . ARG A 1 73 ? 13.620 -2.802 4.868 1.00 96.19 73 ARG A O 1
ATOM 568 N N . TRP A 1 74 ? 13.228 -4.163 3.110 1.00 97.56 74 TRP A N 1
ATOM 569 C CA . TRP A 1 74 ? 12.163 -3.365 2.506 1.00 97.56 74 TRP A CA 1
ATOM 570 C C . TRP A 1 74 ? 10.941 -3.283 3.420 1.00 97.56 74 TRP A C 1
ATOM 572 O O . TRP A 1 74 ? 10.444 -2.190 3.668 1.00 97.56 74 TRP A O 1
ATOM 582 N N . GLY A 1 75 ? 10.532 -4.401 4.025 1.00 97.31 75 GLY A N 1
ATOM 583 C CA . GLY A 1 75 ? 9.416 -4.406 4.969 1.00 97.31 75 GLY A CA 1
ATOM 584 C C . GLY A 1 75 ? 9.657 -3.505 6.181 1.00 97.31 75 GLY A C 1
ATOM 585 O O . GLY A 1 75 ? 8.845 -2.632 6.478 1.00 97.31 75 GLY A O 1
ATOM 586 N N . ARG A 1 76 ? 10.825 -3.630 6.831 1.00 97.94 76 ARG A N 1
ATOM 587 C CA . ARG A 1 76 ? 11.196 -2.731 7.939 1.00 97.94 76 ARG A CA 1
ATOM 588 C C . ARG A 1 76 ? 11.294 -1.272 7.502 1.00 97.94 76 ARG A C 1
ATOM 590 O O . ARG A 1 76 ? 10.917 -0.396 8.267 1.00 97.94 76 ARG A O 1
ATOM 597 N N . GLY A 1 77 ? 11.793 -1.012 6.295 1.00 98.00 77 GLY A N 1
ATOM 598 C CA . GLY A 1 77 ? 11.877 0.337 5.745 1.00 98.00 77 GLY A CA 1
ATOM 599 C C . GLY A 1 77 ? 10.501 0.979 5.561 1.00 98.00 77 GLY A C 1
ATOM 600 O O . GLY A 1 77 ? 10.313 2.105 6.000 1.00 98.00 77 GLY A O 1
ATOM 601 N N . ALA A 1 78 ? 9.526 0.256 4.999 1.00 98.44 78 ALA A N 1
ATOM 602 C CA . ALA A 1 78 ? 8.160 0.761 4.838 1.00 98.44 78 ALA A CA 1
ATOM 603 C C . ALA A 1 78 ? 7.498 1.077 6.188 1.00 98.44 78 ALA A C 1
ATOM 605 O O . ALA A 1 78 ? 6.905 2.143 6.351 1.00 98.44 78 ALA A O 1
ATOM 606 N N . VAL A 1 79 ? 7.653 0.186 7.175 1.00 98.31 79 VAL A N 1
ATOM 607 C CA . VAL A 1 79 ? 7.155 0.420 8.541 1.00 98.31 79 VAL A CA 1
ATOM 608 C C . VAL A 1 79 ? 7.844 1.628 9.176 1.00 98.31 79 VAL A C 1
ATOM 610 O O . VAL A 1 79 ? 7.174 2.468 9.766 1.00 98.31 79 VAL A O 1
ATOM 613 N N . GLN A 1 80 ? 9.163 1.766 9.016 1.00 98.25 80 GLN A N 1
ATOM 614 C CA . GLN A 1 80 ? 9.898 2.932 9.507 1.00 98.25 80 GLN A CA 1
ATOM 615 C C . GLN A 1 80 ? 9.393 4.231 8.865 1.00 98.25 80 GLN A C 1
ATOM 617 O O . GLN A 1 80 ? 9.191 5.209 9.579 1.00 98.25 80 GLN A O 1
ATOM 622 N N . THR A 1 81 ? 9.162 4.249 7.548 1.00 98.12 81 THR A N 1
ATOM 623 C CA . THR A 1 81 ? 8.581 5.408 6.853 1.00 98.12 81 THR A CA 1
ATOM 624 C C . THR A 1 81 ? 7.222 5.769 7.449 1.00 98.12 81 THR A C 1
ATOM 626 O O . THR A 1 81 ? 7.005 6.927 7.792 1.00 98.12 81 THR A O 1
ATOM 629 N N . ALA A 1 82 ? 6.341 4.785 7.651 1.00 98.38 82 ALA A N 1
ATOM 630 C CA . ALA A 1 82 ? 5.031 5.013 8.255 1.00 98.38 82 ALA A CA 1
ATOM 631 C C . ALA A 1 82 ? 5.130 5.579 9.681 1.00 98.38 82 ALA A C 1
ATOM 633 O O . ALA A 1 82 ? 4.519 6.604 9.965 1.00 98.38 82 ALA A O 1
ATOM 634 N N . LEU A 1 83 ? 5.943 4.969 10.550 1.00 97.81 83 LEU A N 1
ATOM 635 C CA . LEU A 1 83 ? 6.132 5.416 11.936 1.00 97.81 83 LEU A CA 1
ATOM 636 C C . LEU A 1 83 ? 6.721 6.828 12.025 1.00 97.81 83 LEU A C 1
ATOM 638 O O . LEU A 1 83 ? 6.349 7.601 12.904 1.00 97.81 83 LEU A O 1
ATOM 642 N N . THR A 1 84 ? 7.649 7.176 11.131 1.00 97.56 84 THR A N 1
ATOM 643 C CA . THR A 1 84 ? 8.261 8.509 11.117 1.00 97.56 84 THR A CA 1
ATOM 644 C C . THR A 1 84 ? 7.303 9.571 10.584 1.00 97.56 84 THR A C 1
ATOM 646 O O . THR A 1 84 ? 7.265 10.671 11.131 1.00 97.56 84 THR A O 1
ATOM 649 N N . THR A 1 85 ? 6.533 9.274 9.535 1.00 98.06 85 THR A N 1
ATOM 650 C CA . THR A 1 85 ? 5.629 10.263 8.929 1.00 98.06 85 THR A CA 1
ATOM 651 C C . THR A 1 8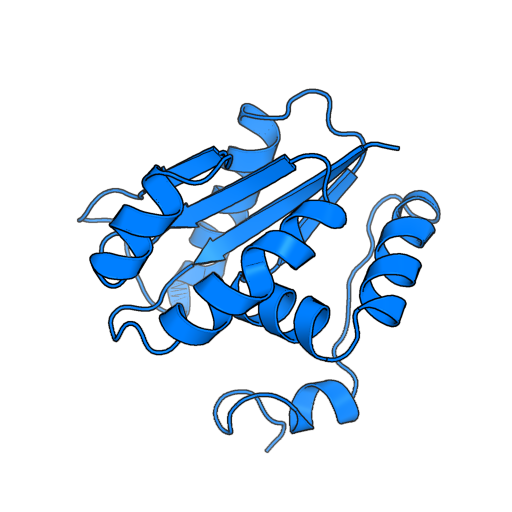5 ? 4.315 10.411 9.692 1.00 98.06 85 THR A C 1
ATOM 653 O O . THR A 1 85 ? 3.805 11.522 9.823 1.00 98.06 85 THR A O 1
ATOM 656 N N . PHE A 1 86 ? 3.786 9.318 10.239 1.00 97.88 86 PHE A N 1
ATOM 657 C CA . PHE A 1 86 ? 2.503 9.271 10.934 1.00 97.88 86 PHE A CA 1
ATOM 658 C C . PHE A 1 86 ? 2.701 8.906 12.410 1.00 97.88 86 PHE A C 1
ATOM 660 O O . PHE A 1 86 ? 2.168 7.916 12.900 1.00 97.88 86 PHE A O 1
ATOM 667 N N . ALA A 1 87 ? 3.468 9.725 13.134 1.00 95.25 87 ALA A N 1
ATOM 668 C CA . ALA A 1 87 ? 3.879 9.452 14.517 1.00 95.25 87 ALA A CA 1
ATOM 669 C C . ALA A 1 87 ? 2.719 9.257 15.520 1.00 95.25 87 ALA A C 1
ATOM 671 O O . ALA A 1 87 ? 2.928 8.689 16.587 1.00 95.25 87 ALA A O 1
ATOM 672 N N . ASN A 1 88 ? 1.513 9.724 15.180 1.00 95.88 88 ASN A N 1
ATOM 673 C CA . ASN A 1 88 ? 0.309 9.610 16.008 1.00 95.88 88 ASN A CA 1
ATOM 674 C C . ASN A 1 88 ? -0.665 8.521 15.520 1.00 95.88 88 ASN A C 1
ATOM 676 O O . ASN A 1 88 ? -1.790 8.466 16.013 1.00 95.88 88 ASN A O 1
ATOM 680 N N . ALA A 1 89 ? -0.282 7.706 14.530 1.00 96.25 89 ALA A N 1
ATOM 681 C CA . ALA A 1 89 ? -1.117 6.599 14.078 1.00 96.25 89 ALA A CA 1
ATOM 682 C C . ALA A 1 89 ? -1.313 5.584 15.213 1.00 96.25 89 ALA A C 1
ATOM 684 O O . ALA A 1 89 ? -0.345 5.150 15.836 1.00 96.25 89 ALA A O 1
ATOM 685 N N . GLU A 1 90 ? -2.564 5.204 15.467 1.00 96.50 90 GLU A N 1
ATOM 686 C CA . GLU A 1 90 ? -2.908 4.199 16.478 1.00 96.50 90 GLU A CA 1
ATOM 687 C C . GLU A 1 90 ? -2.556 2.788 15.985 1.00 96.50 90 GLU A C 1
ATOM 689 O O . GLU A 1 90 ? -2.036 1.980 16.751 1.00 96.50 90 GLU A O 1
ATOM 694 N N . TRP A 1 91 ? -2.798 2.510 14.698 1.00 97.31 91 TRP A N 1
ATOM 695 C CA . TRP A 1 91 ? -2.576 1.203 14.078 1.00 97.31 91 TRP A CA 1
ATOM 696 C C . TRP A 1 91 ? -1.853 1.325 12.741 1.00 97.31 91 TRP A C 1
ATOM 698 O O . TRP A 1 91 ? -2.098 2.243 11.955 1.00 97.31 91 TRP A O 1
ATOM 708 N N . LEU A 1 92 ? -0.979 0.359 12.455 1.00 96.88 92 LEU A N 1
ATOM 709 C CA . LEU A 1 92 ? -0.317 0.221 11.162 1.00 96.88 92 LEU A CA 1
ATOM 710 C C . LEU A 1 92 ? -0.646 -1.142 10.552 1.00 96.88 92 LEU A C 1
ATOM 712 O O . LEU A 1 92 ? -0.465 -2.174 11.198 1.00 96.88 92 LEU A O 1
ATOM 716 N N . LEU A 1 93 ? -1.034 -1.154 9.277 1.00 97.69 93 LEU A N 1
ATOM 717 C CA . LEU A 1 93 ? -1.058 -2.366 8.463 1.00 97.69 93 LEU A CA 1
ATOM 718 C C . LEU A 1 93 ? 0.175 -2.384 7.561 1.00 97.69 93 LEU A C 1
ATOM 720 O O . LEU A 1 93 ? 0.323 -1.529 6.693 1.00 97.69 93 LEU A O 1
ATOM 724 N N . PHE A 1 94 ? 1.041 -3.383 7.722 1.00 98.06 94 PHE A N 1
ATOM 725 C CA . PHE A 1 94 ? 2.118 -3.644 6.769 1.00 98.06 94 PHE A CA 1
ATOM 726 C C . PHE A 1 94 ? 1.650 -4.615 5.676 1.00 98.06 94 PHE A C 1
ATOM 728 O O . PHE A 1 94 ? 1.275 -5.750 5.977 1.00 98.06 94 PHE A O 1
ATOM 735 N N . CYS A 1 95 ? 1.691 -4.194 4.410 1.00 97.25 95 CYS A N 1
ATOM 736 C CA . CYS A 1 95 ? 1.309 -5.036 3.274 1.00 97.25 95 CYS A CA 1
ATOM 737 C C . CYS A 1 95 ? 1.999 -4.578 1.982 1.00 97.25 95 CYS 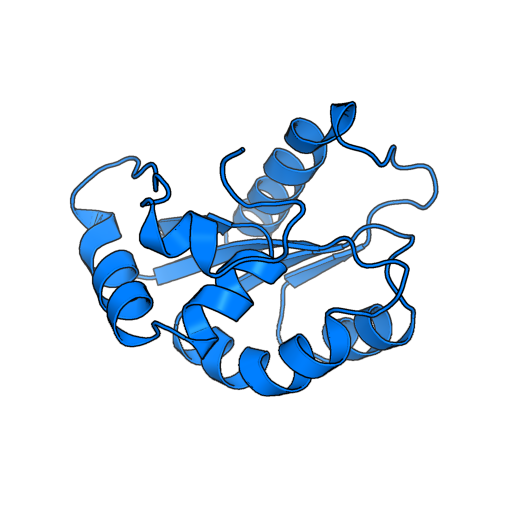A C 1
ATOM 739 O O . CYS A 1 95 ? 2.083 -3.382 1.727 1.00 97.25 95 CYS A O 1
ATOM 741 N N . ASP A 1 96 ? 2.463 -5.502 1.138 1.00 96.00 96 ASP A N 1
ATOM 742 C CA . ASP A 1 96 ? 2.958 -5.139 -0.197 1.00 96.00 96 ASP A CA 1
ATOM 743 C C . ASP A 1 96 ? 1.842 -4.456 -1.012 1.00 96.00 96 ASP A C 1
ATOM 745 O O . ASP A 1 96 ? 0.671 -4.846 -0.928 1.00 96.00 96 ASP A O 1
ATOM 749 N N . LEU A 1 97 ? 2.190 -3.420 -1.787 1.00 97.25 97 LEU A N 1
ATOM 750 C CA . LEU A 1 97 ? 1.192 -2.576 -2.452 1.00 97.25 97 LEU A CA 1
ATOM 751 C C . LEU A 1 97 ? 0.329 -3.373 -3.443 1.00 97.25 97 LEU A C 1
ATOM 753 O O . LEU A 1 97 ? -0.867 -3.124 -3.551 1.00 97.25 97 LEU A O 1
ATOM 757 N N . ASP A 1 98 ? 0.907 -4.357 -4.133 1.00 94.50 98 ASP A N 1
ATOM 758 C CA . ASP A 1 98 ? 0.169 -5.239 -5.043 1.00 94.50 98 ASP A CA 1
ATOM 759 C C . ASP A 1 98 ? -0.913 -6.052 -4.334 1.00 94.50 98 ASP A C 1
ATOM 761 O O . ASP A 1 98 ? -2.037 -6.161 -4.826 1.00 94.50 98 ASP A O 1
ATOM 765 N N . ARG A 1 99 ? -0.608 -6.561 -3.143 1.00 94.44 99 ARG A N 1
ATOM 766 C CA . ARG A 1 99 ? -1.541 -7.373 -2.359 1.00 94.44 99 ARG A CA 1
ATOM 767 C C . ARG A 1 99 ? -2.688 -6.556 -1.802 1.00 94.44 99 ARG A C 1
ATOM 769 O O . ARG A 1 99 ? -3.827 -7.009 -1.857 1.00 94.44 99 ARG A O 1
ATOM 776 N N . VAL A 1 100 ? -2.412 -5.367 -1.271 1.00 97.06 100 VAL A N 1
ATOM 777 C CA . VAL A 1 100 ? -3.476 -4.526 -0.710 1.00 97.06 100 VAL A CA 1
ATOM 778 C C . VAL A 1 100 ? -4.339 -3.896 -1.808 1.00 97.06 100 VAL A C 1
ATOM 780 O O . VAL A 1 100 ? -5.547 -3.789 -1.625 1.00 97.06 100 VAL A O 1
ATOM 783 N N . LEU A 1 101 ? -3.771 -3.574 -2.980 1.00 96.94 101 LEU A N 1
ATOM 784 C CA . LEU A 1 101 ? -4.555 -3.179 -4.158 1.00 96.94 101 LEU A CA 1
ATOM 785 C C . LEU A 1 101 ? -5.475 -4.315 -4.612 1.00 96.94 101 LEU A C 1
ATOM 787 O O . LEU A 1 101 ? -6.662 -4.094 -4.829 1.00 96.94 101 LEU A O 1
ATOM 791 N N . HIS A 1 102 ? -4.954 -5.539 -4.704 1.00 94.69 102 HIS A N 1
ATOM 792 C CA . HIS A 1 102 ? -5.763 -6.714 -5.029 1.00 94.69 102 HIS A CA 1
ATOM 793 C C . HIS A 1 102 ? -6.873 -6.947 -3.995 1.00 94.69 102 HIS A C 1
ATOM 795 O O . HIS A 1 102 ? -8.019 -7.203 -4.355 1.00 94.69 102 HIS A O 1
ATOM 801 N N . TRP A 1 103 ? -6.568 -6.804 -2.706 1.00 95.62 103 TRP A N 1
ATOM 802 C CA . TRP A 1 103 ? -7.566 -6.937 -1.647 1.00 95.62 103 TRP A CA 1
ATOM 803 C C . TRP A 1 103 ? -8.667 -5.877 -1.762 1.00 95.62 103 TRP A C 1
ATOM 805 O O . TRP A 1 103 ? -9.846 -6.228 -1.776 1.00 95.62 103 TRP A O 1
ATOM 815 N N . ALA A 1 104 ? -8.295 -4.608 -1.927 1.00 97.31 104 ALA A N 1
ATOM 816 C CA . ALA A 1 104 ? -9.244 -3.512 -2.094 1.00 97.31 104 ALA A CA 1
ATOM 817 C C . ALA A 1 104 ? -10.109 -3.663 -3.359 1.00 97.31 104 ALA A C 1
ATOM 819 O O . ALA A 1 104 ? -11.271 -3.267 -3.350 1.00 97.31 104 ALA A O 1
ATOM 820 N N . GLU A 1 105 ? -9.571 -4.244 -4.437 1.00 95.81 105 GLU A N 1
ATOM 821 C CA . GLU A 1 105 ? -10.314 -4.444 -5.686 1.00 95.81 105 GLU A CA 1
ATOM 822 C C . GLU A 1 105 ? -11.333 -5.587 -5.601 1.00 95.81 105 GLU A C 1
ATOM 824 O O . GLU A 1 105 ? -12.455 -5.446 -6.085 1.00 95.81 105 GLU A O 1
ATOM 829 N N . TYR A 1 106 ? -10.958 -6.722 -5.008 1.00 94.62 106 TYR A N 1
ATOM 830 C CA . TYR A 1 106 ? -11.756 -7.951 -5.102 1.00 94.62 106 TYR A CA 1
ATOM 831 C C . TYR A 1 106 ? -12.502 -8.323 -3.816 1.00 94.62 106 TYR A C 1
ATOM 833 O O . TYR A 1 106 ? -13.522 -9.009 -3.893 1.00 94.62 106 TYR A O 1
ATOM 841 N N . TRP A 1 107 ? -12.026 -7.883 -2.647 1.00 95.44 107 TRP A N 1
ATOM 842 C CA . TRP A 1 107 ? -12.683 -8.120 -1.353 1.00 95.44 107 TRP A CA 1
ATOM 843 C C . TRP A 1 107 ? -12.673 -6.867 -0.455 1.00 95.44 107 TRP A C 1
ATOM 845 O O . TRP A 1 107 ? -12.180 -6.928 0.676 1.00 95.44 107 TRP A O 1
ATOM 855 N N . PRO A 1 108 ? -13.237 -5.738 -0.924 1.00 96.12 108 PRO A N 1
ATOM 856 C CA . PRO A 1 108 ? -13.288 -4.484 -0.167 1.00 96.12 108 PRO A CA 1
ATOM 857 C C . PRO A 1 108 ? -13.978 -4.622 1.199 1.00 96.12 108 PRO A C 1
ATOM 859 O O . PRO A 1 108 ? -13.514 -4.049 2.183 1.00 96.12 108 PRO A O 1
ATOM 862 N N . ASP A 1 109 ? -15.043 -5.423 1.287 1.00 96.94 109 ASP A N 1
ATOM 863 C CA . ASP A 1 109 ? -15.760 -5.658 2.548 1.00 96.94 109 ASP A CA 1
ATOM 864 C C . ASP A 1 109 ? -14.891 -6.423 3.559 1.00 96.94 109 ASP A C 1
ATOM 866 O O . ASP A 1 109 ? -14.885 -6.118 4.749 1.00 96.94 109 ASP A O 1
ATOM 870 N N . GLU A 1 110 ? -14.106 -7.396 3.085 1.00 95.94 110 GLU A N 1
ATOM 871 C CA . GLU A 1 110 ? -13.176 -8.160 3.925 1.00 95.94 110 GLU A CA 1
ATOM 872 C C . GLU A 1 110 ? -12.032 -7.280 4.430 1.00 95.94 110 GLU A C 1
ATOM 874 O O . GLU A 1 110 ? -11.632 -7.402 5.590 1.00 95.94 110 GLU A O 1
ATOM 879 N N . LEU A 1 111 ? -11.534 -6.370 3.584 1.00 96.62 111 LEU A N 1
ATOM 880 C CA . LEU A 1 111 ? -10.557 -5.366 3.993 1.00 96.62 111 LEU A CA 1
ATOM 881 C C . LEU A 1 111 ? -11.150 -4.475 5.090 1.00 96.62 111 LEU A C 1
ATOM 883 O O . LEU A 1 111 ? -10.550 -4.354 6.154 1.00 96.62 111 LEU A O 1
ATOM 887 N N . ALA A 1 112 ? -12.351 -3.928 4.878 1.00 97.06 112 ALA A N 1
ATOM 888 C CA . ALA A 1 112 ? -13.029 -3.066 5.847 1.00 97.06 112 ALA A CA 1
ATOM 889 C C . ALA A 1 112 ? -13.199 -3.745 7.215 1.00 97.06 112 ALA A C 1
ATOM 891 O O . ALA A 1 112 ? -12.826 -3.180 8.244 1.00 97.06 112 ALA A O 1
ATOM 892 N N . VAL A 1 113 ? -13.720 -4.977 7.220 1.00 96.75 113 VAL A N 1
ATOM 893 C CA . VAL A 1 113 ? -13.921 -5.764 8.445 1.00 96.75 113 VAL A CA 1
ATOM 894 C C . VAL A 1 113 ? -12.588 -6.048 9.134 1.00 96.75 113 VAL A C 1
ATOM 896 O O . VAL A 1 113 ? -12.497 -5.939 10.354 1.00 96.75 113 VAL A O 1
ATOM 899 N N . THR A 1 114 ? -11.539 -6.358 8.369 1.00 95.81 114 THR A N 1
ATOM 900 C CA . THR A 1 114 ? -10.222 -6.635 8.951 1.00 95.81 114 THR A CA 1
ATOM 901 C C . THR A 1 114 ? -9.612 -5.396 9.601 1.00 95.81 114 THR A C 1
ATOM 903 O O . THR A 1 114 ? -9.075 -5.495 10.701 1.00 95.81 114 THR A O 1
ATOM 906 N N . LEU A 1 115 ? -9.713 -4.225 8.962 1.00 96.38 115 LEU A N 1
ATOM 907 C CA . LEU A 1 115 ? -9.209 -2.977 9.542 1.00 96.38 115 LEU A CA 1
ATOM 908 C C . LEU A 1 115 ? -9.980 -2.587 10.809 1.00 96.38 115 LEU A C 1
ATOM 910 O O . LEU A 1 115 ? -9.372 -2.125 11.772 1.00 96.38 115 LEU A O 1
ATOM 914 N N . ALA A 1 116 ? -11.295 -2.825 10.839 1.00 95.69 116 ALA A N 1
ATOM 915 C CA . ALA A 1 116 ? -12.127 -2.587 12.018 1.00 95.69 116 ALA A CA 1
ATOM 916 C C . ALA A 1 116 ? -11.770 -3.491 13.211 1.00 95.69 116 ALA A C 1
ATOM 918 O O . ALA A 1 116 ? -11.945 -3.074 14.354 1.00 95.69 116 ALA A O 1
ATOM 919 N N . ALA A 1 117 ? -11.256 -4.697 12.952 1.00 95.12 117 ALA A N 1
ATOM 920 C CA . ALA A 1 117 ? -10.881 -5.673 13.976 1.00 95.12 117 ALA A CA 1
ATOM 921 C C . ALA A 1 117 ? -9.442 -5.508 14.500 1.00 95.12 117 ALA A C 1
ATOM 923 O O . ALA A 1 117 ? -9.067 -6.180 15.459 1.00 95.12 117 ALA A O 1
ATOM 924 N N . LEU A 1 118 ? -8.620 -4.621 13.914 1.00 93.19 118 LEU A N 1
ATOM 925 C CA . LEU A 1 118 ? -7.237 -4.411 14.370 1.00 93.19 118 LEU A CA 1
ATOM 926 C C . LEU A 1 118 ? -7.115 -4.145 15.884 1.00 93.19 118 LEU A C 1
ATOM 928 O O . LEU A 1 118 ? -6.212 -4.727 16.481 1.00 93.19 118 LEU A O 1
ATOM 932 N N . PRO A 1 119 ? -8.013 -3.373 16.536 1.00 91.44 119 PRO A N 1
ATOM 933 C CA . PRO A 1 119 ? -7.929 -3.119 17.973 1.00 91.44 119 PRO A CA 1
ATOM 934 C C . PRO A 1 119 ? -8.142 -4.318 18.893 1.00 91.44 119 PRO A C 1
ATOM 936 O O . PRO A 1 119 ? -7.954 -4.191 20.101 1.00 91.44 119 PRO A O 1
ATOM 939 N N . GLU A 1 120 ? -8.558 -5.467 18.365 1.00 95.12 120 GLU A N 1
ATOM 940 C CA . GLU A 1 120 ? -8.819 -6.662 19.170 1.00 95.12 120 GLU A CA 1
ATOM 941 C C . GLU A 1 120 ? -7.531 -7.345 19.664 1.00 95.12 120 GLU A C 1
ATOM 943 O O . GLU A 1 120 ? -7.587 -8.163 20.584 1.00 95.12 120 GLU A O 1
ATOM 948 N N . ALA A 1 121 ? -6.370 -7.013 19.087 1.00 95.19 121 ALA A N 1
ATOM 949 C CA . ALA A 1 121 ? -5.075 -7.558 19.485 1.00 95.19 121 ALA A CA 1
ATOM 950 C C . ALA A 1 121 ? -3.939 -6.550 19.259 1.00 95.19 121 ALA A C 1
ATOM 952 O O . ALA A 1 121 ? -3.956 -5.802 18.291 1.00 95.19 121 ALA A O 1
ATOM 953 N N . ASP A 1 122 ? -2.880 -6.605 20.073 1.00 95.38 122 ASP A N 1
ATOM 954 C CA . ASP A 1 122 ? -1.697 -5.740 19.902 1.00 95.38 122 ASP A CA 1
ATOM 955 C C . ASP A 1 122 ? -0.942 -5.999 18.580 1.00 95.38 122 ASP A C 1
ATOM 957 O O . ASP A 1 122 ? -0.218 -5.140 18.076 1.00 95.38 122 ASP A O 1
ATOM 961 N N . LEU A 1 123 ? -1.079 -7.207 18.022 1.00 95.75 123 LEU A N 1
ATOM 962 C CA . LEU A 1 123 ? -0.486 -7.608 16.750 1.00 95.75 123 LEU A CA 1
ATOM 963 C C . LEU A 1 123 ? -1.371 -8.641 16.053 1.00 95.75 123 LEU A C 1
ATOM 965 O O . LEU A 1 123 ? -1.566 -9.748 16.554 1.00 95.75 123 LEU A O 1
ATOM 969 N N . THR A 1 124 ? -1.808 -8.312 14.840 1.00 94.69 124 THR A N 1
ATOM 970 C CA . THR A 1 124 ? -2.543 -9.232 13.967 1.00 94.69 124 THR A CA 1
ATOM 971 C C . THR A 1 124 ? -1.644 -9.719 12.833 1.00 94.69 124 THR A C 1
ATOM 973 O O . THR A 1 124 ? -1.075 -8.922 12.087 1.00 94.69 124 THR A O 1
ATOM 976 N N . VAL A 1 125 ? -1.525 -11.041 12.674 1.00 94.62 125 VAL A N 1
ATOM 977 C CA . VAL A 1 125 ? -0.807 -11.666 11.553 1.00 94.62 125 VAL A CA 1
ATOM 978 C C . VAL A 1 125 ? -1.816 -12.263 10.581 1.00 94.62 125 VAL A C 1
ATOM 980 O O . VAL A 1 125 ? -2.509 -13.228 10.896 1.00 94.62 125 VAL A O 1
ATOM 983 N N . LEU A 1 126 ? -1.870 -11.708 9.373 1.00 91.94 126 LEU A N 1
ATOM 984 C CA . LEU A 1 126 ? -2.808 -12.134 8.339 1.00 91.94 126 LEU A CA 1
ATOM 985 C C . LEU A 1 126 ? -2.222 -13.283 7.511 1.00 91.94 126 LEU A C 1
ATOM 987 O O . LEU A 1 126 ? -1.323 -13.103 6.685 1.00 91.94 126 LEU A O 1
ATOM 991 N N . GLY A 1 127 ? -2.742 -14.487 7.739 1.00 89.25 127 GLY A N 1
ATOM 992 C CA . GLY A 1 127 ? -2.472 -15.653 6.903 1.00 89.25 127 GLY A CA 1
ATOM 993 C C . GLY A 1 127 ? -3.291 -15.628 5.610 1.00 89.25 127 GLY A C 1
ATOM 994 O O . GLY A 1 127 ? -4.416 -15.138 5.577 1.00 89.25 127 GLY A O 1
ATOM 995 N N . ARG A 1 128 ? -2.753 -16.202 4.529 1.00 85.69 128 ARG A N 1
ATOM 996 C CA . ARG A 1 128 ? -3.502 -16.380 3.275 1.00 85.69 128 ARG A CA 1
ATOM 997 C C . ARG A 1 128 ? -4.285 -17.689 3.306 1.00 85.69 128 ARG A C 1
ATOM 999 O O . ARG A 1 128 ? -3.719 -18.746 3.572 1.00 85.69 128 ARG A O 1
ATOM 1006 N N . THR A 1 129 ? -5.571 -17.622 2.978 1.00 87.75 129 THR A N 1
ATOM 1007 C CA . THR A 1 129 ? -6.412 -18.804 2.741 1.00 87.75 129 THR A CA 1
ATOM 1008 C C . THR A 1 129 ? -6.098 -19.433 1.381 1.00 87.75 129 THR A C 1
ATOM 1010 O O . THR A 1 129 ? -5.523 -18.780 0.509 1.00 87.75 129 THR A O 1
ATOM 1013 N N . ALA A 1 130 ? -6.528 -20.678 1.145 1.00 88.06 130 ALA A N 1
ATOM 1014 C CA . ALA A 1 130 ? -6.408 -21.311 -0.174 1.00 88.06 130 ALA A CA 1
ATOM 1015 C C . ALA A 1 130 ? -7.042 -20.448 -1.283 1.00 88.06 130 ALA A C 1
ATOM 1017 O O . ALA A 1 130 ? -6.429 -20.225 -2.323 1.00 88.06 130 ALA A O 1
ATOM 1018 N N . ARG A 1 131 ? -8.223 -19.866 -1.023 1.00 89.12 131 ARG A N 1
ATOM 1019 C CA . ARG A 1 131 ? -8.881 -18.908 -1.927 1.00 89.12 131 ARG A CA 1
ATOM 1020 C C . ARG A 1 131 ? -7.973 -17.722 -2.264 1.00 89.12 131 ARG A C 1
ATOM 1022 O O . ARG A 1 131 ? -7.861 -17.367 -3.432 1.00 89.12 131 ARG A O 1
ATOM 1029 N N . ALA A 1 132 ? -7.317 -17.134 -1.261 1.00 85.38 132 ALA A N 1
ATOM 1030 C CA . ALA A 1 132 ? -6.393 -16.023 -1.474 1.00 85.38 132 ALA A CA 1
ATOM 1031 C C . ALA A 1 132 ? -5.175 -16.447 -2.307 1.00 85.38 132 ALA A C 1
ATOM 1033 O O . ALA A 1 132 ? -4.759 -15.708 -3.191 1.00 85.38 132 ALA A O 1
ATOM 1034 N N . PHE A 1 133 ? -4.627 -17.646 -2.089 1.00 85.00 133 PHE A N 1
ATOM 1035 C CA . PHE A 1 133 ? -3.552 -18.164 -2.937 1.00 85.00 133 PHE A CA 1
ATOM 1036 C C . PHE A 1 133 ? -3.984 -18.286 -4.400 1.00 85.00 133 PHE A C 1
ATOM 1038 O O . PHE A 1 133 ? -3.257 -17.819 -5.266 1.00 85.00 133 PHE A O 1
ATOM 1045 N N . TYR A 1 134 ? -5.163 -18.845 -4.684 1.00 86.00 134 TYR A N 1
ATOM 1046 C CA . TYR A 1 134 ? -5.630 -19.064 -6.061 1.00 86.00 134 TYR A CA 1
ATOM 1047 C C . TYR A 1 134 ? -6.064 -17.798 -6.811 1.00 86.00 134 TYR A C 1
ATOM 1049 O O . TYR A 1 134 ? -6.249 -17.860 -8.024 1.00 86.00 134 TYR A O 1
ATOM 1057 N N . SER A 1 135 ? -6.225 -16.662 -6.127 1.00 83.81 135 SER A N 1
ATOM 1058 C CA . SER A 1 135 ? -6.605 -15.403 -6.774 1.00 83.81 135 SER A CA 1
ATOM 1059 C C . SER A 1 135 ? -5.430 -14.543 -7.242 1.00 83.81 135 SER A C 1
ATOM 1061 O O . SER A 1 135 ? -5.649 -13.584 -7.978 1.00 83.81 135 SER A O 1
ATOM 1063 N N . HIS A 1 136 ? -4.199 -14.866 -6.838 1.00 79.19 136 HIS A N 1
ATOM 1064 C CA . HIS A 1 136 ? -2.996 -14.124 -7.222 1.00 79.19 136 HIS A CA 1
ATOM 1065 C C . HIS A 1 136 ? -2.331 -14.736 -8.474 1.00 79.19 136 HIS A C 1
ATOM 1067 O O . HIS A 1 136 ? -2.627 -15.878 -8.840 1.00 79.19 136 HIS A O 1
ATOM 1073 N N . PRO A 1 137 ? -1.411 -14.015 -9.152 1.00 76.38 137 PRO A N 1
ATOM 1074 C CA . PRO A 1 137 ? -0.672 -14.557 -10.291 1.00 76.38 137 PRO A CA 1
ATOM 1075 C C . PRO A 1 137 ? 0.005 -15.895 -9.968 1.00 76.38 137 PRO A C 1
ATOM 1077 O O . PRO A 1 137 ? 0.426 -16.121 -8.837 1.00 76.38 137 PRO A O 1
ATOM 1080 N N . ARG A 1 138 ? 0.203 -16.755 -10.979 1.00 73.81 138 ARG A N 1
ATOM 1081 C CA . ARG A 1 138 ? 0.773 -18.116 -10.829 1.00 73.81 138 ARG A CA 1
ATOM 1082 C C . ARG A 1 138 ? 2.080 -18.198 -10.032 1.00 73.81 138 ARG A C 1
ATOM 1084 O O . ARG A 1 138 ? 2.357 -19.229 -9.443 1.00 73.81 138 ARG A O 1
ATOM 1091 N N . ALA A 1 139 ? 2.882 -17.138 -9.990 1.00 69.12 139 ALA A N 1
ATOM 1092 C CA . ALA A 1 139 ? 4.098 -17.099 -9.175 1.00 69.12 139 ALA A CA 1
ATOM 1093 C C . ALA A 1 139 ? 3.832 -17.026 -7.652 1.00 69.12 139 ALA A C 1
ATOM 1095 O O . ALA A 1 139 ? 4.768 -17.121 -6.864 1.00 69.12 139 ALA A O 1
ATOM 1096 N N . GLN A 1 140 ? 2.579 -16.826 -7.236 1.00 68.00 140 GLN A N 1
ATOM 1097 C CA . GLN A 1 140 ? 2.163 -16.603 -5.851 1.00 68.00 140 GLN A CA 1
ATOM 1098 C C . GLN A 1 140 ? 1.119 -17.618 -5.350 1.00 68.00 140 GLN A C 1
ATOM 1100 O O . GLN A 1 140 ? 0.660 -17.472 -4.215 1.00 68.00 140 GLN A O 1
ATOM 1105 N N . VAL A 1 141 ? 0.750 -18.618 -6.161 1.00 74.12 141 VAL A N 1
ATOM 1106 C CA . VAL A 1 141 ? -0.202 -19.689 -5.802 1.00 74.12 141 VAL A CA 1
ATOM 1107 C C . VAL A 1 141 ? 0.514 -20.831 -5.059 1.00 74.12 141 VAL A C 1
ATOM 1109 O O . VAL A 1 141 ? 1.737 -20.946 -5.136 1.00 74.12 141 VAL A O 1
ATOM 1112 N N . LEU A 1 142 ? -0.228 -21.671 -4.327 1.00 65.00 142 LEU A N 1
ATOM 1113 C CA . LEU A 1 142 ? 0.333 -22.911 -3.768 1.00 65.00 142 LEU A CA 1
ATOM 1114 C C . LEU A 1 142 ? 0.700 -23.882 -4.910 1.00 65.00 142 LEU A C 1
ATOM 1116 O O . LEU A 1 142 ? -0.060 -23.941 -5.881 1.00 65.00 142 LEU A O 1
ATOM 1120 N N . PRO A 1 143 ? 1.837 -24.600 -4.813 1.00 60.34 143 PRO A N 1
ATOM 1121 C CA . PRO A 1 143 ? 2.217 -25.620 -5.789 1.00 60.34 143 PRO A CA 1
ATOM 1122 C C . PRO A 1 143 ? 1.220 -26.782 -5.850 1.00 60.34 143 PRO A C 1
ATOM 1124 O O . PRO A 1 143 ? 0.581 -27.080 -4.813 1.00 60.34 143 PRO A O 1
#

Radius of gyration: 14.71 Å; chains: 1; bounding box: 38×39×36 Å

Secondary structure (DSSP, 8-state):
--EEEEEEE--TT-TTHHHHHHHHHHHGGG-SEEEEEE-TTS-HHHHHHHTTSSSEEEEPPTT---SGGGHHHHHHHHHHHHHHH-TT-SEEEE--HHHHHHHHHH-HHHHHHHHHHGGGSS----PPPHHHHHHS-GGGS--

Sequence (143 aa):
MTVVLAATHHDPDGRLYPQMVRVFPTLQQYFDGIAILLTPTSATETQAWLARSEVALHVAPSDAPIGHRHLGRWGRGAVQTALTTFANAEWLLFCDLDRVLHWAEYWPDELAVTLAALPEADLTVLGRTARAFYSHPRAQVLP

Organism: NCBI:txid152260

Foldseek 3Di:
DAEEEQAEDDALPCPCVVLCVVQVVLLCVQHPAYFYEYEQNHHPSVVVVVVPDRHLYDYDDPPDDDDPVCVVVRQVVSVVSCCVVVVPGPYYDYDYPSLSSLCCVPPVVVSNVVSVCRVVDPDDDDDADLVNQVSDPPVRHDD